Protein AF-A0A3B6U722-F1 (afdb_monomer_lite)

pLDDT: mean 88.17, std 13.65, range [38.25, 97.94]

Structure (mmCIF, N/CA/C/O backbone):
data_AF-A0A3B6U722-F1
#
_entry.id   AF-A0A3B6U722-F1
#
loop_
_atom_site.group_PDB
_atom_site.id
_atom_site.type_symbol
_atom_site.label_atom_id
_atom_site.label_alt_id
_atom_site.label_comp_id
_atom_site.label_asym_id
_atom_site.label_entity_id
_atom_site.label_seq_id
_atom_site.pdbx_PDB_ins_code
_atom_site.Cartn_x
_atom_site.Cartn_y
_atom_site.Cartn_z
_atom_site.occupancy
_atom_site.B_iso_or_equiv
_atom_site.auth_seq_id
_atom_site.auth_comp_id
_atom_site.auth_asym_id
_atom_site.auth_atom_id
_atom_site.pdbx_PDB_model_num
ATOM 1 N N . MET A 1 1 ? 28.050 -21.627 -14.669 1.00 43.22 1 MET A N 1
ATOM 2 C CA . MET A 1 1 ? 27.466 -22.178 -13.429 1.00 43.22 1 MET A CA 1
ATOM 3 C C . MET A 1 1 ? 27.607 -21.127 -12.331 1.00 43.22 1 MET A C 1
ATOM 5 O O . MET A 1 1 ? 28.703 -20.895 -11.845 1.00 43.22 1 MET A O 1
ATOM 9 N N . SER A 1 2 ? 26.531 -20.393 -12.048 1.00 38.25 2 SER A N 1
ATOM 10 C CA . SER A 1 2 ? 26.359 -19.581 -10.831 1.00 38.25 2 SER A CA 1
ATOM 11 C C . SER A 1 2 ? 24.881 -19.226 -10.715 1.00 38.25 2 SER A C 1
ATOM 13 O O . SER A 1 2 ? 24.448 -18.111 -10.987 1.00 38.25 2 SER A O 1
ATOM 15 N N . THR A 1 3 ? 24.081 -20.226 -10.357 1.00 45.09 3 THR A N 1
ATOM 16 C CA . THR A 1 3 ? 22.771 -20.020 -9.742 1.00 45.09 3 THR A CA 1
ATOM 17 C C . THR A 1 3 ? 23.012 -19.359 -8.393 1.00 45.09 3 THR A C 1
ATOM 19 O O . THR A 1 3 ? 23.237 -20.030 -7.386 1.00 45.09 3 THR A O 1
ATOM 22 N N . ARG A 1 4 ? 23.040 -18.024 -8.386 1.00 45.31 4 ARG A N 1
ATOM 23 C CA . ARG A 1 4 ? 23.015 -17.243 -7.154 1.00 45.31 4 ARG A CA 1
ATOM 24 C C . ARG A 1 4 ? 21.683 -17.565 -6.488 1.00 45.31 4 ARG A C 1
ATOM 26 O O . ARG A 1 4 ? 20.627 -17.184 -6.986 1.00 45.31 4 ARG A O 1
AT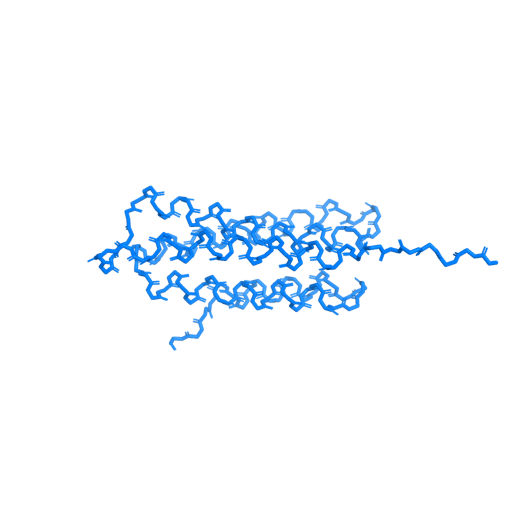OM 33 N N . VAL A 1 5 ? 21.742 -18.339 -5.413 1.00 50.88 5 VAL A N 1
ATOM 34 C CA . VAL A 1 5 ? 20.606 -18.610 -4.538 1.00 50.88 5 VAL A CA 1
ATOM 35 C C . VAL A 1 5 ? 20.181 -17.265 -3.948 1.00 50.88 5 VAL A C 1
ATOM 37 O O . VAL A 1 5 ? 20.728 -16.798 -2.955 1.00 50.88 5 VAL A O 1
ATOM 40 N N . MET A 1 6 ? 19.243 -16.597 -4.617 1.00 47.38 6 MET A N 1
ATOM 41 C CA . MET A 1 6 ? 18.448 -15.521 -4.043 1.00 47.38 6 MET A CA 1
ATOM 42 C C . MET A 1 6 ? 17.561 -16.194 -2.995 1.00 47.38 6 MET A C 1
ATOM 44 O O . MET A 1 6 ? 16.490 -16.713 -3.311 1.00 47.38 6 MET A O 1
ATOM 48 N N . ALA A 1 7 ? 17.995 -16.226 -1.734 1.00 47.41 7 ALA A N 1
ATOM 49 C CA . ALA A 1 7 ? 16.999 -16.273 -0.675 1.00 47.41 7 ALA A CA 1
ATOM 50 C C . ALA A 1 7 ? 16.067 -15.065 -0.919 1.00 47.41 7 ALA A C 1
ATOM 52 O O . ALA A 1 7 ? 16.553 -13.964 -1.190 1.00 47.41 7 ALA A O 1
ATOM 53 N N . PRO A 1 8 ? 14.747 -15.269 -1.017 1.00 58.72 8 PRO A N 1
ATOM 54 C CA . PRO A 1 8 ? 13.972 -14.527 -1.999 1.00 58.72 8 PRO A CA 1
ATOM 55 C C . PRO A 1 8 ? 13.579 -13.194 -1.387 1.00 58.72 8 PRO A C 1
ATOM 57 O O . PRO A 1 8 ? 12.858 -13.196 -0.393 1.00 58.72 8 PRO A O 1
ATOM 60 N N . ALA A 1 9 ? 13.982 -12.072 -1.985 1.00 65.25 9 ALA A N 1
ATOM 61 C CA . ALA A 1 9 ? 13.504 -10.739 -1.591 1.00 65.25 9 ALA A CA 1
ATOM 62 C C . ALA A 1 9 ? 11.971 -10.722 -1.412 1.00 65.25 9 ALA A C 1
ATOM 64 O O . ALA A 1 9 ? 11.445 -10.175 -0.448 1.00 65.25 9 ALA A O 1
ATOM 65 N N . LYS A 1 10 ? 11.267 -11.495 -2.248 1.00 68.88 10 LYS A N 1
ATOM 66 C CA . LYS A 1 10 ? 9.827 -11.743 -2.144 1.00 68.88 10 LYS A CA 1
ATOM 67 C C . LYS A 1 10 ? 9.378 -12.405 -0.828 1.00 68.88 10 LYS A C 1
ATOM 69 O O . LYS A 1 10 ? 8.339 -12.034 -0.303 1.00 68.88 10 LYS A O 1
ATOM 74 N N . LYS A 1 11 ? 10.125 -13.366 -0.266 1.00 77.75 11 LYS A N 1
ATOM 75 C CA . LYS A 1 11 ? 9.796 -13.981 1.040 1.00 77.75 11 LYS A CA 1
ATOM 76 C C . LYS A 1 11 ? 9.994 -13.000 2.196 1.00 77.75 11 LYS A C 1
ATOM 78 O O . LYS A 1 11 ? 9.236 -13.061 3.156 1.00 77.75 11 LYS A O 1
ATOM 83 N N . ILE A 1 12 ? 10.979 -12.106 2.090 1.00 84.25 12 ILE A N 1
ATOM 84 C CA . ILE A 1 12 ? 11.228 -11.060 3.091 1.00 84.25 12 ILE A CA 1
ATOM 85 C C . ILE A 1 12 ? 10.086 -10.037 3.066 1.00 84.25 12 ILE A C 1
ATOM 87 O O . ILE A 1 12 ? 9.486 -9.795 4.107 1.00 84.25 12 ILE A O 1
ATOM 91 N N . ALA A 1 13 ? 9.709 -9.540 1.883 1.00 86.00 13 ALA A N 1
ATOM 92 C CA . ALA A 1 13 ? 8.586 -8.612 1.722 1.00 86.00 13 ALA A CA 1
ATOM 93 C C . ALA A 1 13 ? 7.263 -9.198 2.250 1.00 86.00 13 ALA A C 1
ATOM 95 O O . ALA A 1 13 ? 6.540 -8.548 3.002 1.00 86.00 13 ALA A O 1
ATOM 96 N N . VAL A 1 14 ? 6.972 -10.466 1.932 1.00 86.25 14 VAL A N 1
ATOM 97 C CA . VAL A 1 14 ? 5.782 -11.162 2.452 1.00 86.25 14 VAL A CA 1
ATOM 98 C C . VAL A 1 14 ? 5.819 -11.279 3.979 1.00 86.25 14 VAL A C 1
ATOM 100 O O . VAL A 1 14 ? 4.808 -11.034 4.633 1.00 86.25 14 VAL A O 1
ATOM 103 N N . ALA A 1 15 ? 6.971 -11.611 4.568 1.00 89.81 15 ALA A N 1
ATOM 104 C CA . ALA A 1 15 ? 7.111 -11.666 6.021 1.00 89.81 15 ALA A CA 1
ATOM 105 C C . ALA A 1 15 ? 6.915 -10.287 6.674 1.00 89.81 15 ALA A C 1
ATOM 107 O O . ALA A 1 15 ? 6.235 -10.193 7.693 1.00 89.81 15 ALA A O 1
ATOM 108 N N . GLN A 1 16 ? 7.445 -9.216 6.075 1.00 89.38 16 GLN A N 1
ATOM 109 C CA . GLN A 1 16 ? 7.248 -7.848 6.562 1.00 89.38 16 GLN A CA 1
ATOM 110 C C . GLN A 1 16 ? 5.772 -7.444 6.537 1.00 89.38 16 GLN A C 1
ATOM 112 O O . GLN A 1 16 ? 5.264 -6.982 7.557 1.00 89.38 16 GLN A O 1
ATOM 117 N N . ILE A 1 17 ? 5.062 -7.691 5.428 1.00 91.38 17 ILE A N 1
ATOM 118 C CA . ILE A 1 17 ? 3.614 -7.435 5.338 1.00 91.38 17 ILE A CA 1
ATOM 119 C C . ILE A 1 17 ? 2.865 -8.181 6.447 1.00 91.38 17 ILE A C 1
ATOM 121 O O . ILE A 1 17 ? 2.010 -7.594 7.106 1.00 91.38 17 ILE A O 1
ATOM 125 N N . LEU A 1 18 ? 3.199 -9.451 6.705 1.00 90.50 18 LEU A N 1
ATOM 126 C CA . LEU A 1 18 ? 2.556 -10.224 7.772 1.00 90.50 18 LEU A CA 1
ATOM 127 C C . LEU A 1 18 ? 2.774 -9.606 9.159 1.00 90.50 18 LEU A C 1
ATOM 129 O O . LEU A 1 18 ? 1.810 -9.481 9.914 1.00 90.50 18 LEU A O 1
ATOM 133 N N . VAL A 1 19 ? 4.001 -9.186 9.484 1.00 92.94 19 VAL A N 1
ATOM 134 C CA . VAL A 1 19 ? 4.298 -8.529 10.769 1.00 92.94 19 VAL A CA 1
ATOM 135 C C . VAL A 1 19 ? 3.521 -7.218 10.901 1.00 92.94 19 VAL A C 1
ATOM 137 O O . VAL A 1 19 ? 2.901 -6.975 11.933 1.00 92.94 19 VAL A O 1
ATOM 140 N N . ILE A 1 20 ? 3.499 -6.396 9.853 1.00 91.94 20 ILE A N 1
ATOM 141 C CA . ILE A 1 20 ? 2.807 -5.102 9.852 1.00 91.94 20 ILE A CA 1
ATOM 142 C C . ILE A 1 20 ? 1.296 -5.282 10.056 1.00 91.94 20 ILE A C 1
ATOM 144 O O . ILE A 1 20 ? 0.690 -4.600 10.885 1.00 91.94 20 ILE A O 1
ATOM 148 N N . VAL A 1 21 ? 0.690 -6.249 9.363 1.00 90.06 21 VAL A N 1
ATOM 149 C CA . VAL A 1 21 ? -0.737 -6.570 9.510 1.00 90.06 21 VAL A CA 1
ATOM 150 C C . VAL A 1 21 ? -1.041 -7.116 10.910 1.00 90.06 21 VAL A C 1
ATOM 152 O O . VAL A 1 21 ? -2.065 -6.760 11.495 1.00 90.06 21 VAL A O 1
ATOM 155 N N . MET A 1 22 ? -0.159 -7.932 11.497 1.00 90.38 22 MET A N 1
ATOM 156 C CA . MET A 1 22 ? -0.306 -8.387 12.887 1.00 90.38 22 MET A CA 1
ATOM 157 C C . MET A 1 22 ? -0.280 -7.221 13.884 1.00 90.38 22 MET A C 1
ATOM 159 O O . MET A 1 22 ? -1.119 -7.165 14.782 1.00 90.38 22 MET A O 1
ATOM 163 N N . VAL A 1 23 ? 0.629 -6.255 13.709 1.00 88.12 23 VAL A N 1
ATOM 164 C CA . VAL A 1 23 ? 0.658 -5.044 14.545 1.00 88.12 23 VAL A CA 1
ATOM 165 C C . VAL A 1 23 ? -0.652 -4.272 14.401 1.00 88.12 23 VAL A C 1
ATOM 167 O O . VAL A 1 23 ? -1.305 -4.003 15.407 1.00 88.12 23 VAL A O 1
ATOM 170 N N . ALA A 1 24 ? -1.095 -3.987 13.175 1.00 87.25 24 ALA A N 1
ATOM 171 C CA . ALA A 1 24 ? -2.341 -3.260 12.944 1.00 87.25 24 ALA A CA 1
ATOM 172 C C . ALA A 1 24 ? -3.566 -3.956 13.557 1.00 87.25 24 ALA A C 1
ATOM 174 O O . ALA A 1 24 ? -4.375 -3.318 14.225 1.00 87.25 24 ALA A O 1
ATOM 175 N N . THR A 1 25 ? -3.692 -5.271 13.376 1.00 85.69 25 THR A N 1
ATOM 176 C CA . THR A 1 25 ? -4.814 -6.049 13.928 1.00 85.69 25 THR A CA 1
ATOM 177 C C . THR A 1 25 ? -4.793 -6.101 15.456 1.00 85.69 25 THR A C 1
ATOM 179 O O . THR A 1 25 ? -5.848 -5.978 16.075 1.00 85.69 25 THR A O 1
AT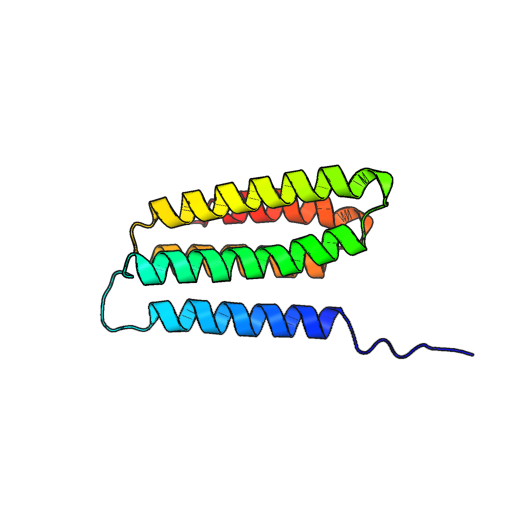OM 182 N N . SER A 1 26 ? -3.618 -6.175 16.092 1.00 85.31 26 SER A N 1
ATOM 183 C CA . SER A 1 26 ? -3.505 -6.109 17.558 1.00 85.31 26 SER A CA 1
ATOM 184 C C . SER A 1 26 ? -4.041 -4.791 18.141 1.00 85.31 26 SER A C 1
ATOM 186 O O . SER A 1 26 ? -4.673 -4.791 19.200 1.00 85.31 26 SER A O 1
ATOM 188 N N . LEU A 1 27 ? -3.893 -3.671 17.418 1.00 83.12 27 LEU A N 1
ATOM 189 C CA . LEU A 1 27 ? -4.440 -2.369 17.827 1.00 83.12 27 LEU A CA 1
ATOM 190 C C . LEU A 1 27 ? -5.978 -2.372 17.836 1.00 83.12 27 LEU A C 1
ATOM 192 O O . LEU A 1 27 ? -6.604 -1.684 18.647 1.00 83.12 27 LEU A O 1
ATOM 196 N N . LEU A 1 28 ? -6.594 -3.180 16.971 1.00 83.38 28 LEU A N 1
ATOM 197 C CA . LEU A 1 28 ? -8.045 -3.308 16.846 1.00 83.38 28 LEU A CA 1
ATOM 198 C C . LEU A 1 28 ? -8.653 -4.271 17.885 1.00 83.38 28 LEU A C 1
ATOM 200 O O . LEU A 1 28 ? -9.849 -4.185 18.150 1.00 83.38 28 LEU A O 1
ATOM 204 N N . GLN A 1 29 ? -7.871 -5.126 18.551 1.00 76.12 29 GLN A N 1
ATOM 205 C CA . GLN A 1 29 ? -8.380 -6.166 19.469 1.00 76.12 29 GLN A CA 1
ATOM 206 C C . GLN A 1 29 ? -8.794 -5.680 20.873 1.00 76.12 29 GLN A C 1
ATOM 208 O O . GLN A 1 29 ? -9.361 -6.442 21.653 1.00 76.12 29 GLN A O 1
ATOM 213 N N . THR A 1 30 ? -8.548 -4.419 21.231 1.00 64.50 30 THR A N 1
ATOM 214 C CA . THR A 1 30 ? -8.973 -3.866 22.535 1.00 64.50 30 THR A CA 1
ATOM 215 C C . THR A 1 30 ? -10.504 -3.821 22.679 1.00 64.50 30 THR A C 1
ATOM 217 O O . THR A 1 30 ? -11.218 -3.606 21.708 1.00 64.50 30 THR A O 1
ATOM 220 N N . SER A 1 31 ? -11.039 -3.961 23.894 1.00 61.94 31 SER A N 1
ATOM 221 C CA . SER A 1 31 ? -12.475 -4.151 24.214 1.00 61.94 31 SER A CA 1
ATOM 222 C C . SER A 1 31 ? -13.448 -2.996 23.876 1.00 61.94 31 SER A C 1
ATOM 224 O O . SER A 1 31 ? -14.573 -2.964 24.370 1.00 61.94 31 SER A O 1
ATOM 226 N N . ARG A 1 32 ? -13.054 -2.036 23.035 1.00 66.25 32 ARG A N 1
ATOM 227 C CA . ARG A 1 32 ? -13.883 -0.905 22.580 1.00 66.25 32 ARG A CA 1
ATOM 228 C C . ARG A 1 32 ? -14.209 -1.019 21.094 1.00 66.25 32 ARG A C 1
ATOM 230 O O . ARG A 1 32 ? -13.390 -1.516 20.338 1.00 66.25 32 ARG A O 1
ATOM 237 N N . ALA A 1 33 ? -15.362 -0.507 20.665 1.00 72.44 33 ALA A N 1
ATOM 238 C CA . ALA A 1 33 ? -15.740 -0.452 19.246 1.00 72.44 33 ALA A CA 1
ATOM 239 C C . ALA A 1 33 ? -14.920 0.572 18.434 1.00 72.44 33 ALA A C 1
ATOM 241 O O . ALA A 1 33 ? -14.895 0.508 17.208 1.00 72.44 33 ALA A O 1
ATOM 242 N N . THR A 1 34 ? -14.233 1.495 19.115 1.00 79.31 34 THR A N 1
ATOM 243 C CA . THR A 1 34 ? -13.408 2.536 18.499 1.00 79.31 34 THR A CA 1
ATOM 244 C C . THR A 1 34 ? -11.965 2.502 18.996 1.00 79.31 34 THR A C 1
ATOM 246 O O . THR A 1 34 ? -11.684 2.114 20.136 1.00 79.31 34 THR A O 1
ATOM 249 N N . VAL A 1 35 ? -11.039 2.893 18.123 1.00 84.06 35 VAL A N 1
ATOM 250 C CA . VAL A 1 35 ? -9.614 3.075 18.419 1.00 84.06 35 VAL A CA 1
ATOM 251 C C . VAL A 1 35 ? -9.382 4.479 18.986 1.00 84.06 35 VAL A C 1
ATOM 253 O O . VAL A 1 35 ? -10.076 5.432 18.638 1.00 84.06 35 VAL A O 1
ATOM 256 N N . THR A 1 36 ? -8.418 4.622 19.896 1.00 87.56 36 THR A N 1
ATOM 257 C CA . THR A 1 36 ? -7.979 5.936 20.385 1.00 87.56 36 THR A CA 1
ATOM 258 C C . THR A 1 36 ? -7.209 6.688 19.302 1.00 87.56 36 THR A C 1
ATOM 260 O O . THR A 1 36 ? -6.609 6.070 18.431 1.00 87.56 36 THR A O 1
ATOM 263 N N . LYS A 1 37 ? -7.095 8.015 19.419 1.00 86.31 37 LYS A N 1
ATOM 264 C CA . LYS A 1 37 ? -6.253 8.817 18.514 1.00 86.31 37 LYS A CA 1
ATOM 265 C C . LYS A 1 37 ? -4.817 8.281 18.405 1.00 86.31 37 LYS A C 1
ATOM 267 O O . LYS A 1 37 ? -4.266 8.194 17.320 1.00 86.31 37 LYS A O 1
ATOM 272 N N . SER A 1 38 ? -4.222 7.864 19.525 1.00 87.62 38 SER A N 1
ATOM 273 C CA . SER A 1 38 ? -2.898 7.227 19.521 1.00 87.62 38 SER A CA 1
ATOM 274 C C . SER A 1 38 ? -2.867 5.908 18.741 1.00 87.62 38 SER A C 1
ATOM 276 O O . SER A 1 38 ? -1.889 5.631 18.056 1.00 87.62 38 SER A O 1
ATOM 278 N N . GLY A 1 39 ? -3.926 5.101 18.821 1.00 88.75 39 GLY A N 1
ATOM 279 C CA . GLY A 1 39 ? -4.032 3.863 18.057 1.00 88.75 39 GLY A CA 1
ATOM 280 C C . GLY A 1 39 ? -4.293 4.107 16.569 1.00 88.75 39 GLY A C 1
ATOM 281 O O . GLY A 1 39 ? -3.778 3.354 15.754 1.00 88.75 39 GLY A O 1
ATOM 282 N N . GLU A 1 40 ? -5.017 5.168 16.199 1.00 90.44 40 GLU A N 1
ATOM 283 C CA . GLU A 1 40 ? -5.158 5.585 14.797 1.00 90.44 40 GLU A CA 1
ATOM 284 C C . GLU A 1 40 ? -3.821 6.027 14.202 1.00 90.44 40 GLU A C 1
ATOM 286 O O . GLU A 1 40 ? -3.497 5.630 13.090 1.00 90.44 40 GLU A O 1
ATOM 291 N N . GLU A 1 41 ? -3.008 6.791 14.936 1.00 92.81 41 GLU A N 1
ATOM 292 C CA . GLU A 1 41 ? -1.669 7.177 14.471 1.00 92.81 41 GLU A CA 1
ATOM 293 C C . GLU A 1 41 ? -0.756 5.955 14.288 1.00 92.81 41 GLU A C 1
ATOM 295 O O . GLU A 1 41 ? -0.089 5.826 13.262 1.00 92.81 41 GLU A O 1
ATOM 300 N N . LEU A 1 42 ? -0.785 4.997 15.222 1.00 92.69 42 LEU A N 1
ATOM 301 C CA . LEU A 1 42 ? -0.066 3.727 15.061 1.00 92.69 42 LEU A CA 1
ATOM 302 C C . LEU A 1 42 ? -0.605 2.903 13.884 1.00 92.69 42 LEU A C 1
ATOM 304 O O . LEU A 1 42 ? 0.167 2.267 13.168 1.00 92.69 42 LEU A O 1
ATOM 308 N N . PHE A 1 43 ? -1.917 2.937 13.649 1.00 93.62 43 PHE A N 1
ATOM 309 C CA . PHE A 1 43 ? -2.530 2.296 12.494 1.00 93.62 43 PHE A CA 1
ATOM 310 C C . PHE A 1 43 ? -2.074 2.951 11.184 1.00 93.62 43 PHE A C 1
ATOM 312 O O . PHE A 1 43 ? -1.723 2.235 10.251 1.00 93.62 43 PHE A O 1
ATOM 319 N N . LYS A 1 44 ? -2.013 4.289 11.110 1.00 95.25 44 LYS A N 1
ATOM 320 C CA . LYS A 1 44 ? -1.466 5.011 9.950 1.00 95.25 44 LYS A CA 1
ATOM 321 C C . LYS A 1 44 ? -0.016 4.621 9.696 1.00 95.25 44 LYS A C 1
ATOM 323 O O . LYS A 1 44 ? 0.324 4.333 8.557 1.00 95.25 44 LYS A O 1
ATOM 328 N N . MET A 1 45 ? 0.818 4.554 10.737 1.00 95.19 45 MET A N 1
ATOM 329 C CA . MET A 1 45 ? 2.210 4.106 10.607 1.00 95.19 45 MET A CA 1
ATOM 330 C C . MET A 1 45 ? 2.300 2.678 10.063 1.00 95.19 45 MET A C 1
ATOM 332 O O . MET A 1 45 ? 3.091 2.417 9.162 1.00 95.19 45 MET A O 1
ATOM 336 N N . ALA A 1 46 ? 1.469 1.761 10.569 1.00 95.44 46 ALA A N 1
ATOM 337 C CA . ALA A 1 46 ? 1.410 0.397 10.055 1.00 95.44 46 ALA A CA 1
ATOM 338 C C . ALA A 1 46 ? 0.945 0.368 8.589 1.00 95.44 46 ALA A C 1
ATOM 340 O O . ALA A 1 46 ? 1.553 -0.303 7.762 1.00 95.44 46 ALA A O 1
ATOM 341 N N . LEU A 1 47 ? -0.092 1.129 8.240 1.00 96.25 47 LEU A N 1
ATOM 342 C CA . LEU A 1 47 ? -0.605 1.200 6.875 1.00 96.25 47 LEU A CA 1
ATOM 343 C C . LEU A 1 47 ? 0.440 1.768 5.902 1.00 96.25 47 LEU A C 1
ATOM 345 O O . LEU A 1 47 ? 0.666 1.185 4.846 1.00 96.25 47 LEU A O 1
ATOM 349 N N . VAL A 1 48 ? 1.116 2.856 6.275 1.00 97.44 48 VAL A N 1
ATOM 350 C CA . VAL A 1 48 ? 2.206 3.457 5.493 1.00 97.44 48 VAL A CA 1
ATOM 351 C C . VAL A 1 48 ? 3.358 2.470 5.331 1.00 97.44 48 VAL A C 1
ATOM 353 O O . VAL A 1 48 ? 3.792 2.249 4.206 1.00 97.44 48 VAL A O 1
ATOM 356 N N . GLY A 1 49 ? 3.772 1.789 6.405 1.00 96.38 49 GLY A N 1
ATOM 357 C CA . GLY A 1 49 ? 4.820 0.771 6.331 1.00 96.38 49 GLY A CA 1
ATOM 358 C C . GLY A 1 49 ? 4.454 -0.404 5.418 1.00 96.38 49 GLY A C 1
ATOM 359 O O . GLY A 1 49 ? 5.313 -0.947 4.729 1.00 96.38 49 GLY A O 1
ATOM 360 N N . LEU A 1 50 ? 3.175 -0.792 5.360 1.00 97.56 50 LEU A N 1
ATOM 361 C CA . LEU A 1 50 ? 2.699 -1.793 4.403 1.00 97.56 50 LEU A CA 1
ATOM 362 C C . LEU A 1 50 ? 2.831 -1.293 2.959 1.00 97.56 50 LEU A C 1
ATOM 364 O O . LEU A 1 50 ? 3.238 -2.055 2.081 1.00 97.56 50 LEU A O 1
ATOM 368 N N . MET A 1 51 ? 2.492 -0.027 2.713 1.00 97.81 51 MET A N 1
ATOM 369 C CA . MET A 1 51 ? 2.629 0.594 1.395 1.00 97.81 51 MET A CA 1
ATOM 370 C C . MET A 1 51 ? 4.099 0.731 0.991 1.00 97.81 51 MET A C 1
ATOM 372 O O . MET A 1 51 ? 4.417 0.436 -0.158 1.00 97.81 51 MET A O 1
ATOM 376 N N . ASP A 1 52 ? 4.988 1.097 1.921 1.00 97.94 52 ASP A N 1
ATOM 377 C CA . ASP A 1 52 ? 6.432 1.219 1.683 1.00 97.94 52 ASP A CA 1
ATOM 378 C C . ASP A 1 52 ? 7.022 -0.079 1.133 1.00 97.94 52 ASP A C 1
ATOM 380 O O . ASP A 1 52 ? 7.753 -0.047 0.150 1.00 97.94 52 ASP A O 1
ATOM 384 N N . VAL A 1 53 ? 6.627 -1.239 1.675 1.00 96.50 53 VAL A N 1
ATOM 385 C CA . VAL A 1 53 ? 7.096 -2.542 1.166 1.00 96.50 53 VAL A CA 1
ATOM 386 C C . VAL A 1 53 ? 6.785 -2.714 -0.327 1.00 96.50 53 VAL A C 1
ATOM 388 O O . VAL A 1 53 ? 7.612 -3.228 -1.081 1.00 96.50 53 VAL A O 1
ATOM 391 N N . ALA A 1 54 ? 5.600 -2.295 -0.774 1.00 97.12 54 ALA A N 1
ATOM 392 C CA . ALA A 1 54 ? 5.224 -2.375 -2.182 1.00 97.12 54 ALA A CA 1
ATOM 393 C C . ALA A 1 54 ? 5.880 -1.268 -3.025 1.00 97.12 54 ALA A C 1
ATOM 395 O O . ALA A 1 54 ? 6.309 -1.539 -4.145 1.00 97.12 54 ALA A O 1
ATOM 396 N N . ILE A 1 55 ? 5.988 -0.044 -2.499 1.00 97.44 55 ILE A N 1
ATOM 397 C CA . ILE A 1 55 ? 6.640 1.089 -3.172 1.00 97.44 55 ILE A CA 1
ATOM 398 C C . ILE A 1 55 ? 8.125 0.787 -3.407 1.00 97.44 55 ILE A C 1
ATOM 400 O O . ILE A 1 55 ? 8.614 0.982 -4.519 1.00 97.44 55 ILE A O 1
ATOM 404 N N . ASP A 1 56 ? 8.830 0.244 -2.416 1.00 96.62 56 ASP A N 1
ATOM 405 C CA . ASP A 1 56 ? 10.237 -0.145 -2.529 1.00 96.62 56 ASP A CA 1
ATOM 406 C C . ASP A 1 56 ? 10.449 -1.213 -3.608 1.00 96.62 56 ASP A C 1
ATOM 408 O O . ASP A 1 56 ? 11.401 -1.137 -4.388 1.00 96.62 56 ASP A O 1
ATOM 412 N N . ASP A 1 57 ? 9.536 -2.181 -3.715 1.00 96.00 57 ASP A N 1
ATOM 413 C CA . ASP A 1 57 ? 9.581 -3.206 -4.760 1.00 96.00 57 ASP A CA 1
ATOM 414 C C . ASP A 1 57 ? 9.304 -2.622 -6.161 1.00 96.00 57 ASP A C 1
ATOM 416 O O . ASP A 1 57 ? 9.935 -3.021 -7.145 1.00 96.00 57 ASP A O 1
ATOM 420 N N . VAL A 1 58 ? 8.426 -1.617 -6.265 1.00 96.94 58 VAL A N 1
ATOM 421 C CA . VAL A 1 58 ? 8.217 -0.859 -7.510 1.00 96.94 58 VAL A CA 1
ATOM 422 C C . VAL A 1 58 ? 9.477 -0.069 -7.865 1.00 96.94 58 VAL A C 1
ATOM 424 O O . VAL A 1 58 ? 9.919 -0.120 -9.013 1.00 96.94 58 VAL A O 1
ATOM 427 N N . ILE A 1 59 ? 10.092 0.625 -6.904 1.00 96.62 59 ILE A N 1
ATOM 428 C CA . ILE A 1 59 ? 11.337 1.382 -7.100 1.00 96.62 59 ILE A CA 1
ATOM 429 C C . ILE A 1 59 ? 12.460 0.450 -7.562 1.00 96.62 59 ILE A C 1
ATOM 431 O O . ILE A 1 59 ? 13.165 0.781 -8.514 1.00 96.62 59 ILE A O 1
ATOM 435 N N . ALA A 1 60 ? 12.589 -0.735 -6.962 1.00 95.06 60 ALA A N 1
ATOM 436 C CA . ALA A 1 60 ? 13.580 -1.735 -7.354 1.00 95.06 60 ALA A CA 1
ATOM 437 C C . ALA A 1 60 ? 13.402 -2.225 -8.804 1.00 95.06 60 ALA A C 1
ATOM 439 O O . ALA A 1 60 ? 14.379 -2.588 -9.461 1.00 95.06 60 ALA A O 1
ATOM 440 N N . ALA A 1 61 ? 12.171 -2.216 -9.320 1.00 94.00 61 ALA A N 1
ATOM 441 C CA . ALA A 1 61 ? 11.845 -2.552 -10.705 1.00 94.00 61 ALA A CA 1
ATOM 442 C C . ALA A 1 61 ? 11.897 -1.353 -11.675 1.00 94.00 61 ALA A C 1
ATOM 444 O O . ALA A 1 61 ? 11.751 -1.536 -12.887 1.00 94.00 61 ALA A O 1
ATOM 445 N N . THR A 1 62 ? 12.083 -0.133 -11.167 1.00 94.19 62 THR A N 1
ATOM 446 C CA . THR A 1 62 ? 11.958 1.109 -11.937 1.00 94.19 62 THR A CA 1
ATOM 447 C C . THR A 1 62 ? 13.313 1.565 -12.496 1.00 94.19 62 THR A C 1
ATOM 449 O O . THR A 1 62 ? 14.302 1.608 -11.762 1.00 94.19 62 THR A O 1
ATOM 452 N N . PRO A 1 63 ? 13.396 1.974 -13.780 1.00 93.44 63 PRO A N 1
ATOM 453 C CA . PRO A 1 63 ? 14.605 2.588 -14.325 1.00 93.44 63 PRO A CA 1
ATOM 454 C C . PRO A 1 63 ? 15.014 3.846 -13.537 1.00 93.44 63 PRO A C 1
ATOM 456 O O . PRO A 1 63 ? 14.139 4.654 -13.221 1.00 93.44 63 PRO A O 1
ATOM 459 N N . PRO A 1 64 ? 16.316 4.100 -13.295 1.00 93.69 64 PRO A N 1
ATOM 460 C CA . PRO A 1 64 ? 16.767 5.209 -12.448 1.00 93.69 64 PRO A CA 1
ATOM 461 C C . PRO A 1 64 ? 16.186 6.581 -12.809 1.00 93.69 64 PRO A C 1
ATOM 463 O O . PRO A 1 64 ? 15.838 7.358 -11.923 1.00 93.69 64 PRO A O 1
ATOM 466 N N . SER A 1 65 ? 16.009 6.857 -14.105 1.00 95.94 65 SER A N 1
ATOM 467 C CA . SER A 1 65 ? 15.456 8.121 -14.604 1.00 95.94 65 SER A CA 1
ATOM 468 C C . SER A 1 65 ? 13.990 8.367 -14.222 1.00 95.94 65 SER A C 1
ATOM 470 O O . SER A 1 65 ? 13.532 9.497 -14.338 1.00 95.94 65 SER A O 1
ATOM 472 N N . LYS A 1 66 ? 13.252 7.334 -13.789 1.00 94.88 66 LYS A N 1
ATOM 473 C CA . LYS A 1 66 ? 11.833 7.409 -13.396 1.00 94.88 66 LYS A CA 1
ATOM 474 C C . LYS A 1 66 ? 11.600 7.246 -11.892 1.00 94.88 66 LYS A C 1
ATOM 476 O O . LYS A 1 66 ? 10.482 7.437 -11.427 1.00 94.88 66 LYS A O 1
ATOM 481 N N . ILE A 1 67 ? 12.633 6.927 -11.109 1.00 94.62 67 ILE A N 1
ATOM 482 C CA . ILE A 1 67 ? 12.500 6.739 -9.654 1.00 94.62 67 ILE A CA 1
ATOM 483 C C . ILE A 1 67 ? 11.897 7.970 -8.946 1.00 94.62 67 ILE A C 1
ATOM 485 O O . ILE A 1 67 ? 11.034 7.765 -8.093 1.00 94.62 67 ILE A O 1
ATOM 489 N N . PRO A 1 68 ? 12.277 9.228 -9.265 1.00 97.06 68 PRO A N 1
ATOM 490 C CA . PRO A 1 68 ? 11.676 10.394 -8.610 1.00 97.06 68 PRO A CA 1
ATOM 491 C C . PRO A 1 68 ? 10.158 10.492 -8.814 1.00 97.06 68 PRO A C 1
ATOM 493 O O . PRO A 1 68 ? 9.434 10.831 -7.883 1.00 97.06 68 PRO A O 1
ATOM 496 N N . GLU A 1 69 ? 9.673 10.145 -10.008 1.00 95.25 69 GLU A N 1
ATOM 497 C CA . GLU A 1 69 ? 8.244 10.126 -10.340 1.00 95.25 69 GLU A CA 1
ATOM 498 C C . GLU A 1 69 ? 7.503 9.058 -9.526 1.00 95.25 69 GLU A C 1
ATOM 500 O O . GLU A 1 69 ? 6.476 9.342 -8.911 1.00 95.25 69 GLU A O 1
ATOM 505 N N . VAL A 1 70 ? 8.065 7.847 -9.458 1.00 95.88 70 VAL A N 1
ATOM 506 C CA . VAL A 1 70 ? 7.490 6.743 -8.678 1.00 95.88 70 VAL A CA 1
ATOM 507 C C . VAL A 1 70 ? 7.430 7.081 -7.188 1.00 95.88 70 VAL A C 1
ATOM 509 O O . VAL A 1 70 ? 6.414 6.809 -6.553 1.00 95.88 70 VAL A O 1
ATOM 512 N N . LYS A 1 71 ? 8.473 7.713 -6.635 1.00 95.94 71 LYS A N 1
ATOM 513 C CA . LYS A 1 71 ? 8.484 8.164 -5.234 1.00 95.94 71 LYS A CA 1
ATOM 514 C C . LYS A 1 71 ? 7.390 9.191 -4.960 1.00 95.94 71 LYS A C 1
ATOM 516 O O . LYS A 1 71 ? 6.608 8.998 -4.037 1.00 95.94 71 LYS A O 1
ATOM 521 N N . ALA A 1 72 ? 7.278 10.220 -5.799 1.00 97.06 72 ALA A N 1
ATOM 522 C CA . ALA A 1 72 ? 6.245 11.244 -5.647 1.00 97.06 72 ALA A CA 1
ATOM 523 C C . ALA A 1 72 ? 4.823 10.656 -5.733 1.00 97.06 72 ALA A C 1
ATOM 525 O O . ALA A 1 72 ? 3.933 11.045 -4.976 1.00 97.06 72 ALA A O 1
ATOM 526 N N . ALA A 1 73 ? 4.600 9.691 -6.631 1.00 96.56 73 ALA A N 1
ATOM 527 C CA . ALA A 1 73 ? 3.329 8.978 -6.722 1.00 96.56 73 ALA A CA 1
ATOM 528 C C . ALA A 1 73 ? 3.052 8.122 -5.471 1.00 96.56 73 ALA A C 1
ATOM 530 O O . ALA A 1 73 ? 1.937 8.148 -4.952 1.00 96.56 73 ALA A O 1
ATOM 531 N N . GLY A 1 74 ? 4.063 7.413 -4.958 1.00 96.56 74 GLY A N 1
ATOM 532 C CA . GLY A 1 74 ? 3.973 6.645 -3.714 1.00 96.56 74 GLY A CA 1
ATOM 533 C C . GLY A 1 74 ? 3.612 7.519 -2.509 1.00 96.56 74 GLY A C 1
ATOM 534 O O . GLY A 1 74 ? 2.636 7.233 -1.818 1.00 96.56 74 GLY A O 1
ATOM 535 N N . GLU A 1 75 ? 4.319 8.636 -2.318 1.00 97.12 75 GLU A N 1
ATOM 536 C CA . GLU A 1 75 ? 4.047 9.616 -1.255 1.00 97.12 75 GLU A CA 1
ATOM 537 C C . GLU A 1 75 ? 2.624 10.182 -1.354 1.00 97.12 75 GLU A C 1
ATOM 539 O O . GLU A 1 75 ? 1.901 10.275 -0.360 1.00 97.12 75 GLU A O 1
ATOM 544 N N . LYS A 1 76 ? 2.167 10.507 -2.570 1.00 96.31 76 LYS A N 1
ATOM 545 C CA . LYS A 1 76 ? 0.788 10.957 -2.799 1.00 96.31 76 LYS A CA 1
ATOM 546 C C . LYS A 1 76 ? -0.231 9.898 -2.367 1.00 96.31 76 LYS A C 1
ATOM 548 O O . LYS A 1 76 ? -1.211 10.240 -1.707 1.00 96.31 76 LYS A O 1
ATOM 553 N N . GLN A 1 77 ? -0.016 8.631 -2.722 1.00 96.81 77 GLN A N 1
ATOM 554 C CA . GLN A 1 77 ? -0.900 7.532 -2.321 1.00 96.81 77 GLN A CA 1
ATOM 555 C C . GLN A 1 77 ? -0.910 7.348 -0.793 1.00 96.81 77 GLN A C 1
ATOM 557 O O . GLN A 1 77 ? -1.975 7.143 -0.214 1.00 96.81 77 GLN A O 1
ATOM 562 N N . GLN A 1 78 ? 0.237 7.489 -0.120 1.00 97.31 78 GLN A N 1
ATOM 563 C CA . GLN A 1 78 ? 0.327 7.424 1.345 1.00 97.31 78 GLN A CA 1
ATOM 564 C C . GLN A 1 78 ? -0.467 8.542 2.025 1.00 97.31 78 GLN A C 1
ATOM 566 O O . GLN A 1 78 ? -1.247 8.274 2.939 1.00 97.31 78 GLN A O 1
ATOM 571 N N . LEU A 1 79 ? -0.336 9.784 1.549 1.00 95.62 79 LEU A N 1
ATOM 572 C CA . LEU A 1 79 ? -1.109 10.915 2.071 1.00 95.62 79 LEU A CA 1
ATOM 573 C C . LEU A 1 79 ? -2.619 10.692 1.911 1.00 95.62 79 LEU A C 1
ATOM 575 O O . LEU A 1 79 ? -3.388 10.967 2.833 1.00 95.62 79 LEU A O 1
ATOM 579 N N . LEU A 1 80 ? -3.047 10.150 0.767 1.00 94.25 80 LEU A N 1
ATOM 580 C CA . LEU A 1 80 ? -4.448 9.792 0.539 1.00 94.25 80 LEU A CA 1
ATOM 581 C C . LEU A 1 80 ? -4.912 8.685 1.494 1.00 94.25 80 LEU A C 1
ATOM 583 O O . LEU A 1 80 ? -5.979 8.813 2.092 1.00 94.25 80 LEU A O 1
ATOM 587 N N . ALA A 1 81 ? -4.110 7.636 1.686 1.00 94.56 81 ALA A N 1
ATOM 588 C CA . ALA A 1 81 ? -4.419 6.543 2.604 1.00 94.56 81 ALA A CA 1
ATOM 589 C C . ALA A 1 81 ? -4.579 7.041 4.051 1.00 94.56 81 ALA A C 1
ATOM 591 O O . ALA A 1 81 ? -5.564 6.721 4.716 1.00 94.56 81 ALA A O 1
ATOM 592 N N . MET A 1 82 ? -3.662 7.891 4.525 1.00 94.25 82 MET A N 1
ATOM 593 C CA . MET A 1 82 ? -3.741 8.498 5.858 1.00 94.25 82 MET A CA 1
ATOM 594 C C . MET A 1 82 ? -4.997 9.361 6.020 1.00 94.25 82 MET A C 1
ATOM 596 O O . MET A 1 82 ? -5.700 9.233 7.023 1.00 94.25 82 MET A O 1
ATOM 600 N N . ALA A 1 83 ? -5.332 10.177 5.015 1.00 93.31 83 ALA A N 1
ATOM 601 C CA . ALA A 1 83 ? -6.552 10.980 5.034 1.00 93.31 83 ALA A CA 1
ATOM 602 C C . ALA A 1 83 ? -7.819 10.106 5.081 1.00 93.31 83 ALA A C 1
ATOM 604 O O . ALA A 1 83 ? -8.795 10.463 5.737 1.00 93.31 83 ALA A O 1
ATOM 605 N N . LYS A 1 84 ? -7.822 8.936 4.428 1.00 90.81 84 LYS A N 1
ATOM 606 C CA . LYS A 1 84 ? -8.934 7.975 4.518 1.00 90.81 84 LYS A CA 1
ATOM 607 C C . LYS A 1 84 ? -9.052 7.352 5.898 1.00 90.81 84 LYS A C 1
ATOM 609 O O . LYS A 1 84 ? -10.170 7.235 6.399 1.00 90.81 84 LYS A O 1
ATOM 614 N N . VAL A 1 85 ? -7.931 7.030 6.537 1.00 90.44 85 VAL A N 1
ATOM 615 C CA . VAL A 1 85 ? -7.919 6.584 7.935 1.00 90.44 85 VAL A CA 1
ATOM 616 C C . VAL A 1 85 ? -8.576 7.625 8.844 1.00 90.44 85 VAL A C 1
ATOM 618 O O . VAL A 1 85 ? -9.433 7.258 9.642 1.00 90.44 85 VAL A O 1
ATOM 621 N N . ASP A 1 86 ? -8.298 8.919 8.654 1.00 92.12 86 ASP A N 1
ATOM 622 C CA . ASP A 1 86 ? -8.955 9.989 9.426 1.00 92.12 86 ASP A CA 1
ATOM 623 C C . ASP A 1 86 ? -10.487 9.999 9.264 1.00 92.12 86 ASP A C 1
ATOM 625 O O . ASP A 1 86 ? -11.223 10.327 10.199 1.00 92.12 86 ASP A O 1
ATOM 629 N N . THR A 1 87 ? -11.006 9.588 8.100 1.00 91.00 87 THR A N 1
ATOM 630 C CA . THR A 1 87 ? -12.461 9.486 7.884 1.00 91.00 87 THR A CA 1
ATOM 631 C C . THR A 1 87 ? -13.116 8.334 8.646 1.00 91.00 87 THR A C 1
ATOM 633 O O . THR A 1 87 ? -14.330 8.368 8.872 1.00 91.00 87 THR A O 1
ATOM 636 N N . ALA A 1 88 ? -12.338 7.334 9.076 1.00 90.31 88 ALA A N 1
ATOM 637 C CA . ALA A 1 88 ? -12.845 6.226 9.874 1.00 90.31 88 ALA A CA 1
ATOM 638 C C . ALA A 1 88 ? -13.216 6.664 11.297 1.00 90.31 88 ALA A C 1
ATOM 640 O O . ALA A 1 88 ? -14.086 6.038 11.898 1.00 90.31 88 ALA A O 1
ATOM 641 N N . LYS A 1 89 ? -12.621 7.745 11.827 1.00 89.00 89 LYS A N 1
ATOM 642 C CA . LYS A 1 89 ? -12.885 8.264 13.187 1.00 89.00 89 LYS A CA 1
ATOM 643 C C . LYS A 1 89 ? -12.824 7.164 14.261 1.00 89.00 89 LYS A C 1
ATOM 645 O O . LYS A 1 89 ? -13.683 7.076 15.139 1.00 89.00 89 LYS A O 1
ATOM 650 N N . GLY A 1 90 ? -11.839 6.287 14.138 1.00 88.81 90 GLY A N 1
ATOM 651 C CA . GLY A 1 90 ? -11.553 5.191 15.049 1.00 88.81 90 GLY A CA 1
ATOM 652 C C . GLY A 1 90 ? -12.420 3.958 14.830 1.00 88.81 90 GLY A C 1
ATOM 653 O O . GLY A 1 90 ? -12.245 2.991 15.564 1.00 88.81 90 GLY A O 1
ATOM 654 N N . ASP A 1 91 ? -13.342 3.963 13.865 1.00 91.50 91 ASP A N 1
ATOM 655 C CA . ASP A 1 91 ? -14.196 2.820 13.537 1.00 91.50 91 ASP A CA 1
ATOM 656 C C . ASP A 1 91 ? -13.347 1.616 13.119 1.00 91.50 91 ASP A C 1
ATOM 658 O O . ASP A 1 91 ? -12.717 1.599 12.058 1.00 91.50 91 ASP A O 1
ATOM 662 N N . LYS A 1 92 ? -13.340 0.592 13.972 1.00 91.00 92 LYS A N 1
ATOM 663 C CA . LYS A 1 92 ? -12.489 -0.582 13.792 1.00 91.00 92 LYS A CA 1
ATOM 664 C C . LYS A 1 92 ? -12.807 -1.363 12.529 1.00 91.00 92 LYS A C 1
ATOM 666 O O . LYS A 1 92 ? -11.874 -1.818 11.879 1.00 91.00 92 LYS A O 1
ATOM 671 N N . ALA A 1 93 ? -14.083 -1.484 12.169 1.00 90.12 93 ALA A N 1
ATOM 672 C CA . ALA A 1 93 ? -14.488 -2.233 10.985 1.00 90.12 93 ALA A CA 1
ATOM 673 C C . ALA A 1 93 ? -14.001 -1.529 9.713 1.00 90.12 93 ALA A C 1
ATOM 675 O O . ALA A 1 93 ? -13.473 -2.171 8.807 1.00 90.12 93 ALA A O 1
ATOM 676 N N . LYS A 1 94 ? -14.088 -0.193 9.673 1.00 91.69 94 LYS A N 1
ATOM 677 C CA . LYS A 1 94 ? -13.544 0.593 8.555 1.00 91.69 94 LYS A CA 1
ATOM 678 C C . LYS A 1 94 ? -12.025 0.501 8.476 1.00 91.69 94 LYS A C 1
ATOM 680 O O . LYS A 1 94 ? -11.485 0.319 7.390 1.00 91.69 94 LYS A O 1
ATOM 685 N N . LEU A 1 95 ? -11.332 0.609 9.610 1.00 92.50 95 LEU A N 1
ATOM 686 C CA . LEU A 1 95 ? -9.873 0.474 9.660 1.00 92.50 95 LEU A CA 1
ATOM 687 C C . LEU A 1 95 ? -9.422 -0.925 9.220 1.00 92.50 95 LEU A C 1
ATOM 689 O O . LEU A 1 95 ? -8.493 -1.051 8.427 1.00 92.50 95 LEU A O 1
ATOM 693 N N . GLU A 1 96 ? -10.107 -1.978 9.656 1.00 92.12 96 GLU A N 1
ATOM 694 C CA . GLU A 1 96 ? -9.841 -3.344 9.205 1.00 92.12 96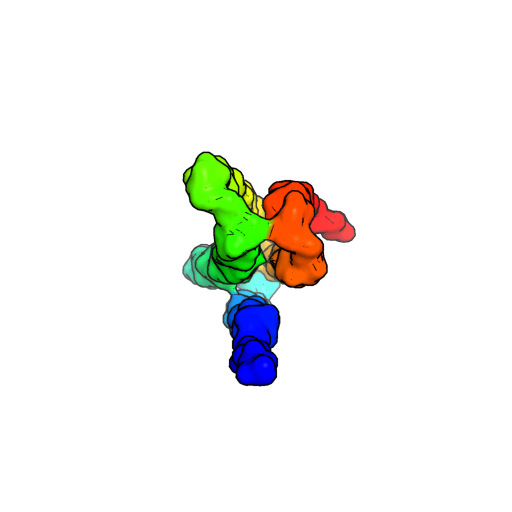 GLU A CA 1
ATOM 695 C C . GLU A 1 96 ? -10.067 -3.503 7.695 1.00 92.12 96 GLU A C 1
ATOM 697 O O . GLU A 1 96 ? -9.216 -4.068 7.001 1.00 92.12 96 GLU A O 1
ATOM 702 N N . ALA A 1 97 ? -11.158 -2.939 7.166 1.00 92.88 97 ALA A N 1
ATOM 703 C CA . ALA A 1 97 ? -11.445 -2.938 5.735 1.00 92.88 97 ALA A CA 1
ATOM 704 C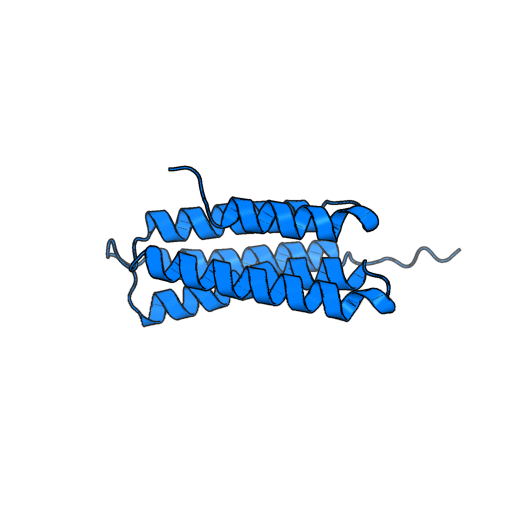 C . ALA A 1 97 ? -10.343 -2.228 4.931 1.00 92.88 97 ALA A C 1
ATOM 706 O O . ALA A 1 97 ? -9.874 -2.774 3.930 1.00 92.88 97 ALA A O 1
ATOM 707 N N . PHE A 1 98 ? -9.864 -1.068 5.397 1.00 93.56 98 PHE A N 1
ATOM 708 C CA . PHE A 1 98 ? -8.720 -0.387 4.787 1.00 93.56 98 PHE A CA 1
ATOM 709 C C . PHE A 1 98 ? -7.462 -1.262 4.825 1.00 93.56 98 PHE A C 1
ATOM 711 O O . PHE A 1 98 ? -6.855 -1.497 3.782 1.00 93.56 98 PHE A O 1
ATOM 718 N N . MET A 1 99 ? -7.083 -1.798 5.990 1.00 94.50 99 MET A N 1
ATOM 719 C CA . MET A 1 99 ? -5.881 -2.634 6.119 1.00 94.50 99 MET A CA 1
ATOM 720 C C . MET A 1 99 ? -5.929 -3.847 5.183 1.00 94.50 99 MET A C 1
ATOM 722 O O . MET A 1 99 ? -4.947 -4.154 4.510 1.00 94.50 99 MET A O 1
ATOM 726 N N . SER A 1 100 ? -7.081 -4.515 5.096 1.00 94.62 100 SER A N 1
ATOM 727 C CA . SER A 1 100 ? -7.298 -5.652 4.199 1.00 94.62 100 SER A CA 1
ATOM 728 C C . SER A 1 100 ? -7.172 -5.260 2.722 1.00 94.62 100 SER A C 1
ATOM 730 O O . SER A 1 100 ? -6.461 -5.925 1.962 1.00 94.62 100 SER A O 1
ATOM 732 N N . ALA A 1 101 ? -7.800 -4.153 2.315 1.00 95.94 101 ALA A N 1
ATOM 733 C CA . ALA A 1 101 ? -7.759 -3.677 0.936 1.00 95.94 101 ALA A CA 1
ATOM 734 C C . ALA A 1 101 ? -6.333 -3.300 0.502 1.00 95.94 101 ALA A C 1
ATOM 736 O O . ALA A 1 101 ? -5.864 -3.752 -0.544 1.00 95.94 101 ALA A O 1
ATOM 737 N N . TYR A 1 102 ? -5.607 -2.551 1.337 1.00 96.62 102 TYR A N 1
ATOM 738 C CA . TYR A 1 102 ? -4.224 -2.169 1.047 1.00 96.62 102 TYR A CA 1
ATOM 739 C C . TYR A 1 102 ? -3.271 -3.364 1.081 1.00 96.62 102 TYR A C 1
ATOM 741 O O . TYR A 1 102 ? -2.398 -3.460 0.219 1.00 96.62 102 TYR A O 1
ATOM 749 N N . LYS A 1 103 ? -3.465 -4.321 1.999 1.00 96.69 103 LYS A N 1
ATOM 750 C CA . LYS A 1 103 ? -2.716 -5.585 1.998 1.00 96.69 103 LYS A CA 1
ATOM 751 C C . LYS A 1 103 ? -2.871 -6.317 0.667 1.00 96.69 103 LYS A C 1
ATOM 753 O O . LYS A 1 103 ? -1.872 -6.708 0.068 1.00 96.69 103 LYS A O 1
ATOM 758 N N . LYS A 1 104 ? -4.106 -6.468 0.182 1.00 96.69 104 LYS A N 1
ATOM 759 C CA . LYS A 1 104 ? -4.382 -7.125 -1.101 1.00 96.69 104 LYS A CA 1
ATOM 760 C C . LYS A 1 104 ? -3.718 -6.386 -2.266 1.00 96.69 104 LYS A C 1
ATOM 762 O O . LYS A 1 104 ? -3.091 -7.027 -3.106 1.00 96.69 104 LYS A O 1
ATOM 767 N N . ALA A 1 105 ? -3.812 -5.057 -2.296 1.00 96.88 105 ALA A N 1
ATOM 768 C CA . ALA A 1 105 ? -3.159 -4.245 -3.319 1.00 96.88 105 ALA A CA 1
ATOM 769 C C . ALA A 1 105 ? -1.627 -4.413 -3.289 1.00 96.88 105 ALA A C 1
ATOM 771 O O . ALA A 1 105 ? -1.012 -4.652 -4.326 1.00 96.88 105 ALA A O 1
ATOM 772 N N . ALA A 1 106 ? -1.006 -4.384 -2.106 1.00 96.94 106 ALA A N 1
ATOM 773 C CA . ALA A 1 106 ? 0.431 -4.608 -1.952 1.00 96.94 106 ALA A CA 1
ATOM 774 C C . ALA A 1 106 ? 0.853 -6.006 -2.442 1.00 96.94 106 ALA A C 1
ATOM 776 O O . ALA A 1 106 ? 1.828 -6.138 -3.181 1.00 96.94 106 ALA A O 1
ATOM 777 N N . GLU A 1 107 ? 0.094 -7.054 -2.110 1.00 95.94 107 GLU A N 1
ATOM 778 C CA . GLU A 1 107 ? 0.343 -8.411 -2.612 1.00 95.94 107 GLU A CA 1
ATOM 779 C C . GLU A 1 107 ? 0.254 -8.489 -4.147 1.00 95.94 107 GLU A C 1
ATOM 781 O O . GLU A 1 107 ? 1.083 -9.151 -4.780 1.00 95.94 107 GLU A O 1
ATOM 786 N N . GLN A 1 108 ? -0.701 -7.779 -4.761 1.00 96.94 108 GLN A N 1
ATOM 787 C CA . GLN A 1 108 ? -0.824 -7.681 -6.219 1.00 96.94 108 GLN A CA 1
ATOM 788 C C . GLN A 1 108 ? 0.380 -6.970 -6.849 1.00 96.94 108 GLN A C 1
ATOM 790 O O . GLN A 1 108 ? 0.915 -7.459 -7.846 1.00 96.94 108 GLN A O 1
ATOM 795 N N . VAL A 1 109 ? 0.864 -5.876 -6.250 1.00 97.25 109 VAL A N 1
ATOM 796 C CA . VAL A 1 109 ? 2.082 -5.176 -6.696 1.00 97.25 109 VAL A CA 1
ATOM 797 C C . VAL A 1 109 ? 3.293 -6.106 -6.644 1.00 97.25 109 VAL A C 1
ATOM 799 O O . VAL A 1 109 ? 4.001 -6.262 -7.643 1.00 97.25 109 VAL A O 1
ATOM 802 N N . LEU A 1 110 ? 3.504 -6.796 -5.519 1.00 95.31 110 LEU A N 1
ATOM 803 C CA . LEU A 1 110 ? 4.614 -7.741 -5.352 1.00 95.31 110 LEU A CA 1
ATOM 804 C C . LEU A 1 110 ? 4.547 -8.902 -6.357 1.00 95.31 110 LEU A C 1
ATOM 806 O O . LEU A 1 110 ? 5.581 -9.412 -6.802 1.00 95.31 110 LEU A O 1
ATOM 810 N N . ALA A 1 111 ? 3.342 -9.333 -6.732 1.00 94.69 111 ALA A N 1
ATOM 811 C CA . ALA A 1 111 ? 3.129 -10.395 -7.709 1.00 94.69 111 ALA A CA 1
ATOM 812 C C . ALA A 1 111 ? 3.262 -9.936 -9.172 1.00 94.69 111 ALA A C 1
ATOM 814 O O . ALA A 1 111 ? 3.541 -10.775 -10.030 1.00 94.69 111 ALA A O 1
ATOM 815 N N . ALA A 1 112 ? 3.088 -8.644 -9.459 1.00 95.56 112 ALA A N 1
ATOM 816 C CA . ALA A 1 112 ? 3.080 -8.122 -10.819 1.00 95.56 112 ALA A CA 1
ATOM 817 C C . ALA A 1 112 ? 4.457 -8.219 -11.515 1.00 95.56 112 ALA A C 1
ATOM 819 O O . ALA A 1 112 ? 5.501 -8.090 -10.860 1.00 95.56 112 ALA A O 1
ATOM 820 N N . PRO A 1 113 ? 4.491 -8.393 -12.853 1.00 94.81 113 PRO A N 1
ATOM 821 C CA . PRO A 1 113 ? 5.714 -8.270 -13.644 1.00 94.81 113 PRO A CA 1
ATOM 822 C C . PRO A 1 113 ? 6.373 -6.891 -13.464 1.00 94.81 113 PRO A C 1
ATOM 824 O O . PRO A 1 113 ? 5.645 -5.901 -13.373 1.00 94.81 113 PRO A O 1
ATOM 827 N N . PRO A 1 114 ? 7.719 -6.774 -13.499 1.00 92.88 114 PRO A N 1
ATOM 828 C CA . PRO A 1 114 ? 8.434 -5.520 -13.223 1.00 92.88 114 PRO A CA 1
ATOM 829 C C . PRO A 1 114 ? 7.887 -4.290 -13.961 1.00 92.88 114 PRO A C 1
ATOM 831 O O . PRO A 1 114 ? 7.622 -3.267 -13.341 1.00 92.88 114 PRO A O 1
ATOM 834 N N . ALA A 1 115 ? 7.623 -4.416 -15.266 1.00 92.88 115 ALA A N 1
ATOM 835 C CA . ALA A 1 115 ? 7.117 -3.321 -16.098 1.00 92.88 115 ALA A CA 1
ATOM 836 C C . ALA A 1 115 ? 5.684 -2.866 -15.750 1.00 92.88 115 ALA A C 1
ATOM 838 O O . ALA A 1 115 ? 5.272 -1.786 -16.161 1.00 92.88 115 ALA A O 1
ATOM 839 N N . GLN A 1 116 ? 4.920 -3.681 -15.018 1.00 96.69 116 GLN A N 1
ATOM 840 C CA . GLN A 1 116 ? 3.527 -3.410 -14.649 1.00 96.69 116 GLN A CA 1
ATOM 841 C C . GLN A 1 116 ? 3.381 -2.942 -13.196 1.00 96.69 116 GLN A C 1
ATOM 843 O O . GLN A 1 116 ? 2.345 -2.375 -12.854 1.00 96.69 116 GLN A O 1
ATOM 848 N N . LYS A 1 117 ? 4.403 -3.137 -12.346 1.00 96.38 117 LYS A N 1
ATOM 849 C CA . LYS A 1 117 ? 4.336 -2.862 -10.899 1.00 96.38 117 LYS A CA 1
ATOM 850 C C . LYS A 1 117 ? 3.845 -1.453 -10.576 1.00 96.38 117 LYS A C 1
ATOM 852 O O . LYS A 1 117 ? 2.969 -1.308 -9.733 1.00 96.38 117 LYS A O 1
ATOM 857 N N . PHE A 1 118 ? 4.346 -0.436 -11.280 1.00 96.50 118 PHE A N 1
ATOM 858 C CA . PHE A 1 118 ? 3.930 0.951 -11.053 1.00 96.50 118 PHE A CA 1
ATOM 859 C C . PHE A 1 118 ? 2.440 1.182 -11.346 1.00 96.50 118 PHE A C 1
ATOM 861 O O . PHE A 1 118 ? 1.734 1.765 -10.531 1.00 96.50 118 PHE A O 1
ATOM 868 N N . SER A 1 119 ? 1.940 0.667 -12.472 1.00 96.56 119 SER A N 1
ATOM 869 C CA . SER A 1 119 ? 0.524 0.804 -12.841 1.00 96.56 119 SER A CA 1
ATOM 870 C C . SER A 1 119 ? -0.399 0.038 -11.886 1.00 96.56 119 SER A C 1
ATOM 872 O O . SER A 1 119 ? -1.455 0.550 -11.511 1.00 96.56 119 SER A O 1
ATOM 874 N N . VAL A 1 120 ? 0.017 -1.159 -11.454 1.00 97.62 120 VAL A N 1
ATOM 875 C CA . VAL A 1 120 ? -0.716 -1.957 -10.458 1.00 97.62 120 VAL A CA 1
ATOM 876 C C . VAL A 1 120 ? -0.735 -1.254 -9.099 1.00 97.62 120 VAL A C 1
ATOM 878 O O . VAL A 1 120 ? -1.771 -1.260 -8.443 1.00 97.62 120 VAL A O 1
ATOM 881 N N . MET A 1 121 ? 0.366 -0.613 -8.695 1.00 97.12 121 MET A N 1
ATOM 882 C CA . MET A 1 121 ? 0.438 0.163 -7.453 1.00 97.12 121 MET A CA 1
ATOM 883 C C . MET A 1 121 ? -0.526 1.347 -7.483 1.00 97.12 121 MET A C 1
ATOM 885 O O . MET A 1 121 ? -1.334 1.490 -6.569 1.00 97.12 121 MET A O 1
ATOM 889 N N . ASP A 1 122 ? -0.470 2.171 -8.531 1.00 94.94 122 ASP A N 1
ATOM 890 C CA . ASP A 1 122 ? -1.291 3.381 -8.616 1.00 94.94 122 ASP A CA 1
ATOM 891 C C . ASP A 1 122 ? -2.792 3.053 -8.645 1.00 94.94 122 ASP A C 1
ATOM 893 O O . ASP A 1 122 ? -3.581 3.626 -7.892 1.00 94.94 122 ASP A O 1
ATOM 897 N N . THR A 1 123 ? -3.181 2.051 -9.438 1.00 95.38 123 THR A N 1
ATOM 898 C CA . THR A 1 123 ? -4.580 1.604 -9.520 1.00 95.38 123 THR A CA 1
ATOM 899 C C . THR A 1 123 ? -5.023 0.936 -8.219 1.00 95.38 123 THR A C 1
ATOM 901 O O . THR A 1 123 ? -6.029 1.325 -7.631 1.00 95.38 123 THR A O 1
ATOM 904 N N . GLY A 1 124 ? -4.246 -0.034 -7.726 1.00 96.19 124 GLY A N 1
ATOM 905 C CA . GLY A 1 124 ? -4.610 -0.835 -6.560 1.00 96.19 124 GLY A CA 1
ATOM 906 C C . GLY A 1 124 ? -4.700 -0.019 -5.272 1.00 96.19 124 GLY A C 1
ATOM 907 O O . GLY A 1 124 ? -5.617 -0.229 -4.482 1.00 96.19 124 GLY A O 1
ATOM 908 N N . PHE A 1 125 ? -3.799 0.945 -5.055 1.00 96.38 125 PHE A N 1
ATOM 909 C CA . PHE A 1 125 ? -3.879 1.837 -3.892 1.00 96.38 125 PHE A CA 1
ATOM 910 C C . PHE A 1 125 ? -5.016 2.849 -3.999 1.00 96.38 125 PHE A C 1
ATOM 912 O O . PHE A 1 125 ? -5.674 3.127 -2.994 1.00 96.38 125 PHE A O 1
ATOM 919 N N . THR A 1 126 ? -5.310 3.333 -5.206 1.00 94.12 126 THR A N 1
ATOM 920 C CA . THR A 1 126 ? -6.480 4.185 -5.434 1.00 94.12 126 THR A CA 1
ATOM 921 C C . THR A 1 126 ? -7.769 3.434 -5.101 1.00 94.12 126 THR A C 1
ATOM 923 O O . THR A 1 126 ? -8.588 3.942 -4.336 1.00 94.12 126 THR A O 1
ATOM 926 N N . GLU A 1 127 ? -7.932 2.204 -5.590 1.00 93.50 127 GLU A N 1
ATOM 927 C CA . GLU A 1 127 ? -9.082 1.349 -5.269 1.00 93.50 127 GLU A CA 1
ATOM 928 C C . GLU A 1 127 ? -9.152 1.016 -3.773 1.00 93.50 127 GLU A C 1
ATOM 930 O O . GLU A 1 127 ? -10.214 1.126 -3.161 1.00 93.50 127 GLU A O 1
ATOM 935 N N . ALA A 1 128 ? -8.019 0.690 -3.144 1.00 94.06 128 ALA A N 1
ATOM 936 C CA . ALA A 1 128 ? -7.956 0.391 -1.713 1.00 94.06 128 ALA A CA 1
ATOM 937 C C . ALA A 1 128 ? -8.338 1.583 -0.818 1.00 94.06 128 ALA A C 1
ATOM 939 O O . ALA A 1 128 ? -8.800 1.386 0.306 1.00 94.06 128 ALA A O 1
ATOM 940 N N . SER A 1 129 ? -8.215 2.817 -1.320 1.00 88.88 129 SER A N 1
ATOM 941 C CA . SER A 1 129 ? -8.679 4.031 -0.633 1.00 88.88 129 SER A CA 1
ATOM 942 C C . SER A 1 129 ? -10.217 4.182 -0.628 1.00 88.88 129 SER A C 1
ATOM 944 O O . SER A 1 129 ? -10.774 5.079 0.018 1.00 88.88 129 SER A O 1
ATOM 946 N N . HIS A 1 130 ? -10.916 3.296 -1.339 1.00 85.62 130 HIS A N 1
ATOM 947 C CA . HIS A 1 130 ? -12.369 3.195 -1.435 1.00 85.62 130 HIS A CA 1
ATOM 948 C C . HIS A 1 130 ? -12.812 1.734 -1.231 1.00 85.62 130 HIS A C 1
ATOM 950 O O . HIS A 1 130 ? -13.367 1.135 -2.155 1.00 85.62 130 HIS A O 1
ATOM 956 N N . PRO A 1 131 ? -12.569 1.130 -0.049 1.00 65.56 131 PRO A N 1
ATOM 957 C CA . PRO A 1 131 ? -12.984 -0.244 0.194 1.00 65.56 131 PRO A CA 1
ATOM 958 C C . PRO A 1 131 ? -14.503 -0.350 0.017 1.00 65.56 131 PRO A C 1
ATOM 960 O O . PRO A 1 131 ? -15.242 0.563 0.399 1.00 65.56 131 PRO A O 1
ATOM 963 N N . ALA A 1 132 ? -14.954 -1.441 -0.609 1.00 56.06 132 ALA A N 1
ATOM 964 C CA . ALA A 1 132 ? -16.377 -1.705 -0.796 1.00 56.06 132 ALA A CA 1
ATOM 965 C C . ALA A 1 132 ? -17.116 -1.651 0.562 1.00 56.06 132 ALA A C 1
ATOM 967 O O . ALA A 1 132 ? -16.520 -2.051 1.568 1.00 56.06 132 ALA A O 1
AT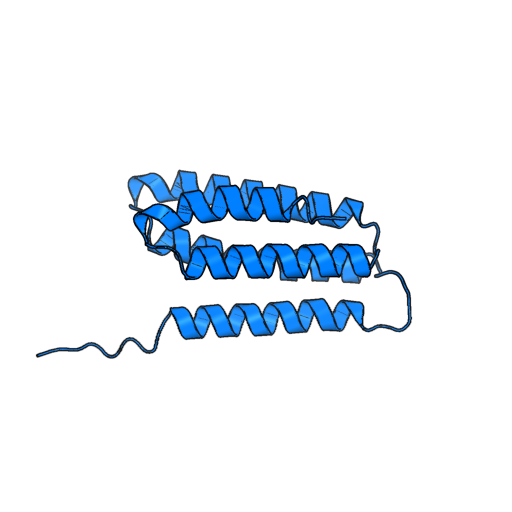OM 968 N N . PRO A 1 133 ? -18.356 -1.123 0.597 1.00 47.84 133 PRO A N 1
ATOM 969 C CA . PRO A 1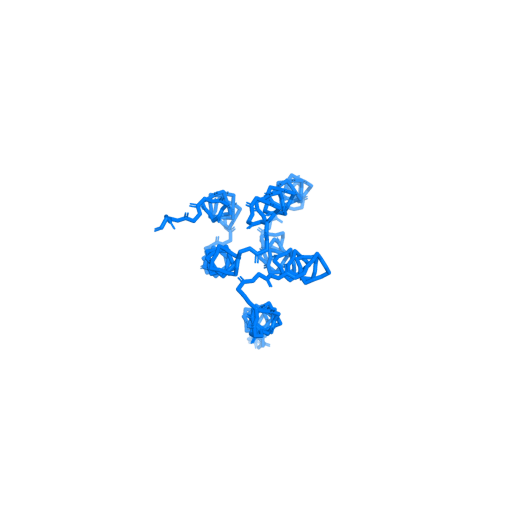 133 ? -19.145 -1.017 1.822 1.00 47.84 133 PRO A CA 1
ATOM 970 C C . PRO A 1 133 ? -19.463 -2.375 2.453 1.00 47.84 133 PRO A C 1
ATOM 972 O O . PRO A 1 133 ? -19.575 -3.374 1.703 1.00 47.84 133 PRO A O 1
#

Secondary structure (DSSP, 8-state):
--------HHHHHHHHHHHHHHHHHHHHTSSSSB--HHHHHHHHHHHHHHHHHHHHHHHHHS-GGGHHHHHHHHHHHHHHHHHHHHHHTTBHHHHHHHHHHHHHHHHHHHHS-GGGHHHHHHHHHHHHTS---

Organism: Triticum aestivum (NCBI:txid4565)

Foldseek 3Di:
DDPPPPPDLLVVLVVQLVVLLVQLVVQLPPPDQFGDPVNLVSLLVSLLSNLVSLLVLLLVLDDPVCNVVSVVLSVVLSVLLSVLSVVCRRRSVSSNLLSVQSSVLSVVLSVDDSVCSSVSSNVSSVVSSPRDD

Sequence (133 aa):
MSTRVMAPAKKIAVAQILVIVMVATSLLQTSRATVTKSGEELFKMALVGLMDVAIDDVIAATPPSKIPEVKAAGEKQQLLAMAKVDTAKGDKAKLEAFMSAYKKAAEQVLAAPPAQKFSVMDTGFTEASHPAP

Radius of gyration: 15.66 Å; chains: 1; bounding box: 47×33×40 Å